Protein AF-A0A1Q7GF87-F1 (afdb_monomer_lite)

pLDDT: mean 78.44, std 18.93, range [34.72, 96.38]

Foldseek 3Di:
DDDPPPPPFQLWKFKFFQDPPPRDTDTDGTDPVSPPDDDDQDPWDWDFDPPPVGRDTDTCSVTDIDMDGPGPVVPPPDD

Radius of gyration: 15.32 Å; chains: 1; bounding box: 43×41×35 Å

Secondary structure (DSSP, 8-state):
------------EEEEEE-TTT--EEEEEEETTTT-SPPPPPS--EEE---TTT--EEE-TTS--EEEE--TTSS----

Structure (mmCIF, N/CA/C/O backbone):
data_AF-A0A1Q7GF87-F1
#
_entry.id   AF-A0A1Q7GF87-F1
#
loop_
_atom_site.group_PDB
_atom_site.id
_atom_site.type_symbol
_atom_site.label_atom_id
_atom_site.label_alt_id
_atom_site.label_comp_id
_atom_site.label_asym_id
_atom_site.label_entity_id
_atom_site.label_seq_id
_atom_site.pdbx_PDB_ins_code
_atom_site.Cartn_x
_atom_site.Cartn_y
_atom_site.Cartn_z
_atom_site.occupancy
_atom_site.B_iso_or_equiv
_atom_site.auth_seq_id
_atom_site.auth_comp_id
_atom_site.auth_asym_id
_atom_site.auth_atom_id
_atom_site.pdbx_PDB_model_num
ATOM 1 N N . MET A 1 1 ? 31.805 29.880 8.725 1.00 40.06 1 MET A N 1
ATOM 2 C CA . MET A 1 1 ? 30.786 29.601 7.689 1.00 40.06 1 MET A CA 1
ATOM 3 C C . MET A 1 1 ? 29.831 28.549 8.234 1.00 40.06 1 MET A C 1
ATOM 5 O O . MET A 1 1 ? 30.268 27.439 8.497 1.00 40.06 1 MET A O 1
ATOM 9 N N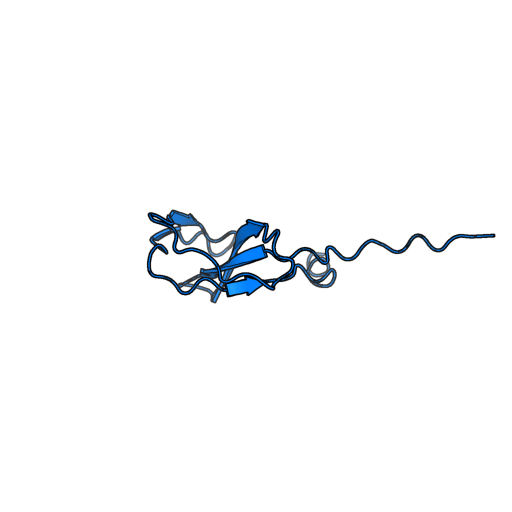 . ARG A 1 2 ? 28.570 28.909 8.511 1.00 47.53 2 ARG A N 1
ATOM 10 C CA . ARG A 1 2 ? 27.542 27.948 8.941 1.00 47.53 2 ARG A CA 1
ATOM 11 C C . ARG A 1 2 ? 26.938 27.333 7.685 1.00 47.53 2 ARG A C 1
ATOM 13 O O . ARG A 1 2 ? 26.206 28.014 6.974 1.00 47.53 2 ARG A O 1
ATOM 20 N N . ILE A 1 3 ? 27.281 26.084 7.392 1.00 50.00 3 ILE A N 1
ATOM 21 C CA . ILE A 1 3 ? 26.573 25.324 6.365 1.00 50.00 3 ILE A CA 1
ATOM 22 C C . ILE A 1 3 ? 25.211 24.999 6.970 1.00 50.00 3 ILE A C 1
ATOM 24 O O . ILE A 1 3 ? 25.121 24.319 7.990 1.00 50.00 3 ILE A O 1
ATOM 28 N N . VAL A 1 4 ? 24.168 25.583 6.391 1.00 51.91 4 VAL A N 1
ATOM 29 C CA . VAL A 1 4 ? 22.779 25.337 6.767 1.00 51.91 4 VAL A CA 1
ATOM 30 C C . VAL A 1 4 ? 22.520 23.863 6.479 1.00 51.91 4 VAL A C 1
ATOM 32 O O . VAL A 1 4 ? 22.511 23.438 5.326 1.00 51.91 4 VAL A O 1
ATOM 35 N N . GLN A 1 5 ? 22.420 23.057 7.530 1.00 53.38 5 GLN A N 1
ATOM 36 C CA . GLN A 1 5 ? 22.140 21.635 7.425 1.00 53.38 5 GLN A CA 1
ATOM 37 C C . GLN A 1 5 ? 20.695 21.496 6.939 1.00 53.38 5 GLN A C 1
ATOM 39 O O . GLN A 1 5 ? 19.761 21.532 7.737 1.00 53.38 5 GLN A O 1
ATOM 44 N N . TRP A 1 6 ? 20.494 21.424 5.620 1.00 45.78 6 TRP A N 1
ATOM 45 C CA . TRP A 1 6 ? 19.185 21.116 5.060 1.00 45.78 6 TRP A CA 1
ATOM 46 C C . TRP A 1 6 ? 18.767 19.743 5.575 1.00 45.78 6 TRP A C 1
ATOM 48 O O . TRP A 1 6 ? 19.381 18.720 5.262 1.00 45.78 6 TRP A O 1
ATOM 58 N N . SER A 1 7 ? 17.725 19.739 6.401 1.00 51.50 7 SER A N 1
ATOM 59 C CA . SER A 1 7 ? 16.944 18.567 6.753 1.00 51.50 7 SER A CA 1
ATOM 60 C C . SER A 1 7 ? 16.485 17.943 5.444 1.00 51.50 7 SER A C 1
ATOM 62 O O . SER A 1 7 ? 15.593 18.460 4.776 1.00 51.50 7 SER A O 1
ATOM 64 N N . LYS A 1 8 ? 17.185 16.880 5.038 1.00 51.34 8 LYS A N 1
ATOM 65 C CA . LYS A 1 8 ? 16.913 16.086 3.841 1.00 51.34 8 LYS A CA 1
ATOM 66 C C . LYS A 1 8 ? 15.433 15.710 3.893 1.00 51.34 8 LYS A C 1
ATOM 68 O O . LYS A 1 8 ? 15.054 14.806 4.634 1.00 51.34 8 LYS A O 1
ATOM 73 N N . VAL A 1 9 ? 14.592 16.454 3.173 1.00 57.50 9 VAL A N 1
ATOM 74 C CA . VAL A 1 9 ? 13.216 16.048 2.889 1.00 57.50 9 VAL A CA 1
ATOM 75 C C . VAL A 1 9 ? 13.340 14.623 2.372 1.00 57.50 9 VAL A C 1
ATOM 77 O O . VAL A 1 9 ? 14.174 14.379 1.495 1.00 57.50 9 VAL A O 1
ATOM 80 N N . ASP A 1 10 ? 12.614 13.673 2.962 1.00 62.06 10 ASP A N 1
ATOM 81 C CA . ASP A 1 10 ? 12.628 12.292 2.484 1.00 62.06 10 ASP A CA 1
ATOM 82 C C . ASP A 1 10 ? 11.939 12.270 1.113 1.00 62.06 10 ASP A C 1
ATOM 84 O O . ASP A 1 10 ? 10.761 11.960 0.986 1.00 62.06 10 ASP A O 1
ATOM 88 N N . ALA A 1 11 ? 12.677 12.667 0.074 1.00 71.94 11 ALA A N 1
ATOM 89 C CA . ALA A 1 11 ? 12.217 12.769 -1.308 1.00 71.94 11 ALA A CA 1
ATOM 90 C C . ALA A 1 11 ? 11.987 11.388 -1.941 1.00 71.94 11 ALA A C 1
ATOM 92 O O . ALA A 1 11 ? 11.687 11.285 -3.129 1.00 71.94 11 ALA A O 1
ATOM 93 N N . ARG A 1 12 ? 12.137 10.321 -1.147 1.00 82.94 12 ARG A N 1
ATOM 94 C CA . ARG A 1 12 ? 11.916 8.952 -1.571 1.00 82.94 12 ARG A CA 1
ATOM 95 C C . ARG A 1 12 ? 10.460 8.744 -1.958 1.00 82.94 12 ARG A C 1
ATOM 97 O O . ARG A 1 12 ? 9.531 9.112 -1.234 1.00 82.94 12 ARG A O 1
ATOM 104 N N . TRP A 1 13 ? 10.292 8.080 -3.089 1.00 86.69 13 TRP A N 1
ATOM 105 C CA . TRP A 1 13 ? 9.013 7.564 -3.531 1.00 86.69 13 TRP A CA 1
ATOM 106 C C . TRP A 1 13 ? 8.729 6.227 -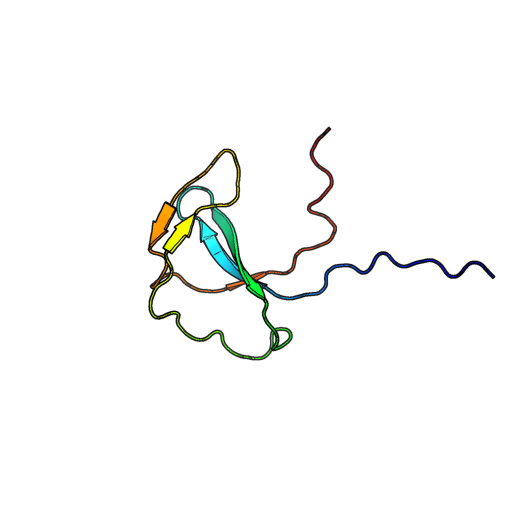2.857 1.00 86.69 13 TRP A C 1
ATOM 108 O O . TRP A 1 13 ? 9.618 5.400 -2.656 1.00 86.69 13 TRP A O 1
ATOM 118 N N . TYR A 1 14 ? 7.469 6.015 -2.510 1.00 89.56 14 TYR A N 1
ATOM 119 C CA . TYR A 1 14 ? 6.968 4.779 -1.933 1.00 89.56 14 TYR A CA 1
ATOM 120 C C . TYR A 1 14 ? 5.801 4.269 -2.769 1.00 89.56 14 TYR A C 1
ATOM 122 O O . TYR A 1 14 ? 4.966 5.049 -3.231 1.00 89.56 14 TYR A O 1
ATOM 130 N N . LEU A 1 15 ? 5.712 2.952 -2.913 1.00 90.88 15 LEU A N 1
ATOM 131 C CA . LEU A 1 15 ? 4.528 2.279 -3.422 1.00 90.88 15 LEU A CA 1
ATOM 132 C C . LEU A 1 15 ? 3.552 2.042 -2.271 1.00 90.88 15 LEU A C 1
ATOM 134 O O . LEU A 1 15 ? 3.933 1.623 -1.171 1.00 90.88 15 LEU A O 1
ATOM 138 N N . GLY A 1 16 ? 2.279 2.303 -2.536 1.00 93.00 16 GLY A N 1
ATOM 139 C CA . GLY A 1 16 ? 1.219 2.111 -1.564 1.00 93.00 16 GLY A CA 1
ATOM 140 C C . GLY A 1 16 ? -0.145 1.910 -2.203 1.00 93.00 16 GLY A C 1
ATOM 141 O O . GLY A 1 16 ? -0.321 2.019 -3.417 1.00 93.00 16 GLY A O 1
ATOM 142 N N . VAL A 1 17 ? -1.129 1.656 -1.352 1.00 94.56 17 VAL A N 1
ATOM 143 C CA . VAL A 1 17 ? -2.558 1.630 -1.693 1.00 94.56 17 VAL A CA 1
ATOM 144 C C . VA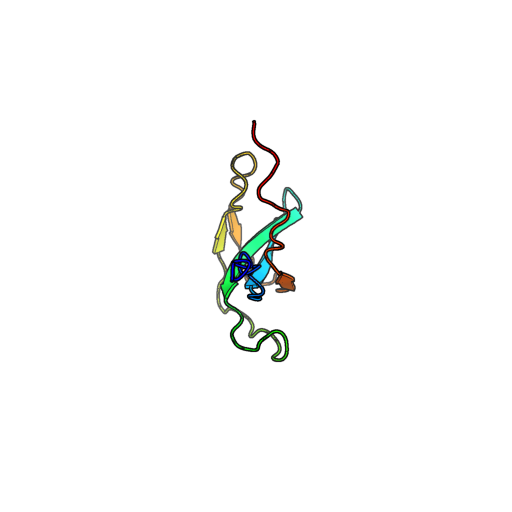L A 1 17 ? -3.315 2.559 -0.749 1.00 94.56 17 VAL A C 1
ATOM 146 O O . VAL A 1 17 ? -2.798 2.922 0.306 1.00 94.56 17 VAL A O 1
ATOM 149 N N . LEU A 1 18 ? -4.544 2.937 -1.094 1.00 95.31 18 LEU A N 1
ATOM 150 C CA . LEU A 1 18 ? -5.426 3.635 -0.157 1.00 95.31 18 LEU A CA 1
ATOM 151 C C . LEU A 1 18 ? -6.198 2.614 0.678 1.00 95.31 18 LEU A C 1
ATOM 153 O O . LEU A 1 18 ? -6.728 1.635 0.146 1.00 95.31 18 LEU A O 1
ATOM 157 N N . CYS A 1 19 ? -6.263 2.843 1.988 1.00 95.31 19 CYS A N 1
ATOM 158 C CA . CYS A 1 19 ? -7.071 2.035 2.889 1.00 95.31 19 CYS A CA 1
ATOM 159 C C . CYS A 1 19 ? -8.543 2.076 2.458 1.00 95.31 19 CYS A C 1
ATOM 161 O O . CYS A 1 19 ? -9.115 3.154 2.329 1.00 95.31 19 CYS A O 1
ATOM 163 N N . ARG A 1 20 ? -9.196 0.916 2.320 1.00 94.75 20 ARG A N 1
ATOM 164 C CA . ARG A 1 20 ? -10.620 0.853 1.927 1.00 94.75 20 ARG A CA 1
ATOM 165 C C . ARG A 1 20 ? -11.589 1.402 2.983 1.00 94.75 20 ARG A C 1
ATOM 167 O O . ARG A 1 20 ? -12.760 1.581 2.680 1.00 94.75 20 ARG A O 1
ATOM 174 N N . LYS A 1 21 ? -11.119 1.627 4.217 1.00 95.69 21 LYS A N 1
ATOM 175 C CA . LYS A 1 21 ? -11.939 2.112 5.339 1.00 95.69 21 LYS A CA 1
ATOM 176 C C . LYS A 1 21 ? -11.799 3.615 5.582 1.00 95.69 21 LYS A C 1
ATOM 178 O O . LYS A 1 21 ? -12.797 4.274 5.827 1.00 95.69 21 LYS A O 1
ATOM 183 N N . CYS A 1 22 ? -10.573 4.138 5.589 1.00 95.31 22 CYS A N 1
ATOM 184 C CA . CYS A 1 22 ? -10.296 5.535 5.956 1.00 95.31 22 CYS A CA 1
ATOM 185 C C . CYS A 1 22 ? -9.523 6.312 4.888 1.00 95.31 22 CYS A C 1
ATOM 187 O O . CYS A 1 22 ? -9.071 7.418 5.161 1.00 95.31 22 CYS A O 1
ATOM 189 N N . GLU A 1 23 ? -9.287 5.701 3.723 1.00 94.56 23 GLU A N 1
ATOM 190 C CA . GLU A 1 23 ? -8.593 6.294 2.570 1.00 94.56 23 GLU A CA 1
ATOM 191 C C . GLU A 1 23 ? -7.146 6.737 2.833 1.00 94.56 23 GLU A C 1
ATOM 193 O O . GLU A 1 23 ? -6.465 7.230 1.940 1.00 94.56 23 GLU A O 1
ATOM 198 N N . ALA A 1 24 ? -6.619 6.486 4.032 1.00 93.88 24 ALA A N 1
ATOM 199 C CA . ALA A 1 24 ? -5.236 6.776 4.360 1.00 93.88 24 ALA A CA 1
ATOM 200 C C . ALA A 1 24 ? -4.267 5.931 3.508 1.00 93.88 24 ALA A C 1
ATOM 202 O O . ALA A 1 24 ? -4.530 4.739 3.293 1.00 93.88 24 ALA A O 1
ATOM 203 N N . PRO A 1 25 ? -3.124 6.494 3.076 1.00 93.75 25 PRO A N 1
ATOM 204 C CA . PRO A 1 25 ? -2.092 5.735 2.381 1.00 93.75 25 PRO A CA 1
ATOM 205 C C . PRO A 1 25 ? -1.510 4.619 3.256 1.00 93.75 25 PRO A C 1
ATOM 207 O O . PRO A 1 25 ? -1.053 4.864 4.373 1.00 93.75 25 PRO A O 1
ATOM 210 N N . ILE A 1 26 ? -1.473 3.401 2.721 1.00 94.38 26 ILE A N 1
ATOM 211 C CA . ILE A 1 26 ? -0.754 2.260 3.286 1.00 94.38 26 ILE A CA 1
ATOM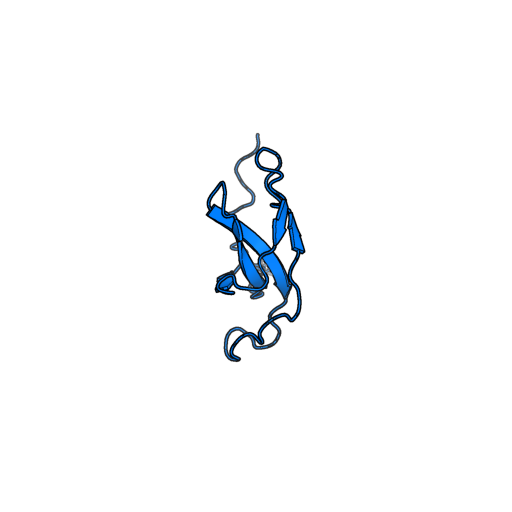 212 C C . ILE A 1 26 ? 0.474 2.019 2.409 1.00 94.38 26 ILE A C 1
ATOM 214 O O . ILE A 1 26 ? 0.369 1.465 1.313 1.00 94.38 26 ILE A O 1
ATOM 218 N N . LEU A 1 27 ? 1.631 2.483 2.877 1.00 92.69 27 LEU A N 1
ATOM 219 C CA . LEU A 1 27 ? 2.910 2.335 2.181 1.00 92.69 27 LEU A CA 1
ATOM 220 C C . LEU A 1 27 ? 3.487 0.949 2.474 1.00 92.69 27 LEU A C 1
ATOM 222 O O . LEU A 1 27 ? 3.578 0.573 3.642 1.00 92.69 27 LEU A O 1
ATOM 226 N N . PHE A 1 28 ? 3.889 0.205 1.443 1.00 89.88 28 PHE A N 1
ATOM 227 C CA . PHE A 1 28 ? 4.389 -1.168 1.613 1.00 89.88 28 PHE A CA 1
ATOM 228 C C . PHE A 1 28 ? 5.746 -1.437 0.953 1.00 89.88 28 PHE A C 1
ATOM 230 O O . PHE A 1 28 ? 6.394 -2.417 1.308 1.00 89.88 28 PHE A O 1
ATOM 237 N N . ALA A 1 29 ? 6.203 -0.592 0.024 1.00 88.81 29 ALA A N 1
ATOM 238 C CA . ALA A 1 29 ? 7.524 -0.730 -0.590 1.00 88.81 29 ALA A CA 1
ATOM 239 C C . ALA A 1 29 ? 8.139 0.631 -0.930 1.00 88.81 29 ALA A C 1
ATOM 241 O O . ALA A 1 29 ? 7.428 1.615 -1.135 1.00 88.81 29 ALA A O 1
ATOM 242 N N . LEU A 1 30 ? 9.469 0.678 -0.996 1.00 88.56 30 LEU A N 1
ATOM 243 C CA . LEU A 1 30 ? 10.206 1.815 -1.540 1.00 88.56 30 LEU A CA 1
ATOM 244 C C . LEU A 1 30 ? 10.226 1.716 -3.071 1.00 88.56 30 LEU A C 1
ATOM 246 O O . LEU A 1 30 ? 10.434 0.631 -3.612 1.00 88.56 30 LEU A O 1
ATOM 250 N N . ASP A 1 31 ? 10.024 2.831 -3.765 1.00 85.75 31 ASP A N 1
ATOM 251 C CA . ASP A 1 31 ? 10.167 2.897 -5.217 1.00 85.75 31 ASP A CA 1
ATOM 252 C C . ASP A 1 31 ? 11.584 3.369 -5.581 1.00 85.75 31 ASP A C 1
ATOM 254 O O . ASP A 1 31 ? 11.938 4.535 -5.406 1.00 85.75 31 ASP A O 1
ATOM 258 N N . HIS A 1 32 ? 12.397 2.440 -6.087 1.00 83.06 32 HIS A N 1
ATOM 259 C CA . HIS A 1 32 ? 13.767 2.697 -6.544 1.00 83.06 32 HIS A CA 1
ATOM 260 C C . HIS A 1 32 ? 13.841 3.244 -7.972 1.00 83.06 32 HIS A C 1
ATOM 262 O O . HIS A 1 32 ? 14.923 3.590 -8.430 1.00 83.06 32 HIS A O 1
ATOM 268 N N . SER A 1 33 ? 12.711 3.325 -8.677 1.00 81.19 33 SER A N 1
ATOM 269 C CA . SER A 1 33 ? 12.657 3.891 -10.026 1.00 81.19 33 SER A CA 1
ATOM 270 C C . SER A 1 33 ? 12.563 5.413 -10.042 1.00 81.19 33 SER A C 1
ATOM 272 O O . SER A 1 33 ? 12.338 5.991 -11.097 1.00 81.19 33 SER A O 1
ATOM 274 N N . GLU A 1 34 ? 12.648 6.055 -8.873 1.00 74.69 34 GLU A N 1
ATOM 275 C CA . GLU A 1 34 ? 12.476 7.503 -8.706 1.00 74.69 34 GLU A CA 1
ATOM 276 C C . GLU A 1 34 ? 11.140 8.039 -9.260 1.00 74.69 34 GLU A C 1
ATOM 278 O O . GLU A 1 34 ? 10.984 9.234 -9.482 1.00 74.69 34 GLU A O 1
ATOM 283 N N . GLY A 1 35 ? 10.139 7.162 -9.415 1.00 74.00 35 GLY A N 1
ATOM 284 C CA . GLY A 1 35 ? 8.824 7.491 -9.964 1.00 74.00 35 GLY A CA 1
ATOM 285 C C . GLY A 1 35 ? 8.640 7.135 -11.444 1.00 74.00 35 GLY A C 1
ATOM 286 O O . GLY A 1 35 ? 7.513 7.194 -11.943 1.00 74.00 35 GLY A O 1
ATOM 287 N N . GLU A 1 36 ? 9.691 6.687 -12.128 1.00 76.69 36 GLU A N 1
ATOM 288 C CA . GLU A 1 36 ? 9.699 6.500 -13.582 1.00 76.69 36 GLU A CA 1
ATOM 289 C C . GLU A 1 36 ? 9.120 5.142 -14.027 1.00 76.69 36 GLU A C 1
ATOM 291 O O . GLU A 1 36 ? 8.452 5.048 -15.059 1.00 76.69 36 GLU A O 1
ATOM 296 N N . ALA A 1 37 ? 9.282 4.065 -13.245 1.00 75.75 37 ALA A N 1
ATOM 297 C CA . ALA A 1 37 ? 8.931 2.710 -13.694 1.00 75.75 37 ALA A CA 1
ATOM 298 C C . ALA A 1 37 ? 7.573 2.232 -13.176 1.00 75.75 37 ALA A C 1
ATOM 300 O O . ALA A 1 37 ? 7.331 2.223 -11.969 1.00 75.75 37 ALA A O 1
ATOM 301 N N . LYS A 1 38 ? 6.688 1.775 -14.073 1.00 75.94 38 LYS A N 1
ATOM 302 C CA . LYS A 1 38 ? 5.352 1.274 -13.701 1.00 75.94 38 LYS A CA 1
ATOM 303 C C . LYS A 1 38 ? 5.448 0.202 -12.598 1.00 75.94 38 LYS A C 1
ATOM 305 O O . LYS A 1 38 ? 6.182 -0.768 -12.783 1.00 75.94 38 LYS A O 1
ATOM 310 N N . PRO A 1 39 ? 4.679 0.327 -11.499 1.00 71.94 39 PRO A N 1
ATOM 311 C CA . PRO A 1 39 ? 4.676 -0.679 -10.446 1.00 71.94 39 PRO A CA 1
ATOM 312 C C . PRO A 1 39 ? 4.232 -2.039 -10.989 1.00 71.94 39 PRO A C 1
ATOM 314 O O . PRO A 1 39 ? 3.203 -2.138 -11.665 1.00 71.94 39 PRO A O 1
ATOM 317 N N . ALA A 1 40 ? 4.992 -3.088 -10.676 1.00 71.00 40 ALA A N 1
ATOM 318 C CA . ALA A 1 40 ? 4.574 -4.456 -10.948 1.00 71.00 40 ALA A CA 1
ATOM 319 C C . ALA A 1 40 ? 3.336 -4.812 -10.110 1.00 71.00 40 ALA A C 1
ATOM 321 O O . ALA A 1 40 ? 3.137 -4.290 -9.007 1.00 71.00 40 ALA A O 1
ATOM 322 N N . ARG A 1 41 ? 2.495 -5.716 -10.624 1.00 70.06 41 ARG A N 1
ATOM 323 C CA . ARG A 1 41 ? 1.402 -6.279 -9.824 1.00 70.06 41 ARG A CA 1
ATOM 324 C C . ARG A 1 41 ? 1.991 -7.217 -8.776 1.00 70.06 41 ARG A C 1
ATOM 326 O O . ARG A 1 41 ? 2.796 -8.079 -9.113 1.00 70.06 41 ARG A O 1
ATOM 333 N N . ALA A 1 42 ? 1.568 -7.058 -7.528 1.00 70.06 42 ALA A N 1
ATOM 334 C CA . ALA A 1 42 ? 1.861 -8.030 -6.486 1.00 70.06 42 ALA A CA 1
ATOM 335 C C . ALA A 1 42 ? 0.982 -9.273 -6.687 1.00 70.06 42 ALA A C 1
ATOM 337 O O . ALA A 1 42 ? -0.215 -9.138 -6.936 1.00 70.06 42 ALA A O 1
ATOM 338 N N . GLU A 1 43 ? 1.555 -10.469 -6.548 1.00 78.56 43 GLU A N 1
ATOM 339 C CA . GLU A 1 43 ? 0.796 -11.730 -6.606 1.00 78.56 43 GLU A CA 1
ATOM 340 C C . GLU A 1 43 ? -0.131 -11.900 -5.394 1.00 78.56 43 GLU A C 1
ATOM 342 O O . GLU A 1 43 ? -1.191 -12.515 -5.497 1.00 78.56 43 GLU A O 1
ATOM 347 N N . LYS A 1 44 ? 0.249 -11.320 -4.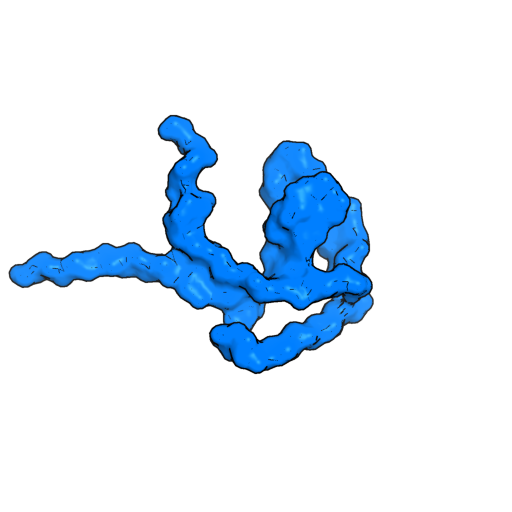246 1.00 88.31 44 LYS A N 1
ATOM 348 C CA . LYS A 1 44 ? -0.570 -11.248 -3.035 1.00 88.31 44 LYS A CA 1
ATOM 349 C C . LYS A 1 44 ? -0.182 -10.037 -2.192 1.00 88.31 44 LYS A C 1
ATOM 351 O O . LYS A 1 44 ? 0.998 -9.834 -1.916 1.00 88.31 44 LYS A O 1
ATOM 356 N N . LEU A 1 45 ? -1.163 -9.255 -1.745 1.00 90.88 45 LEU A N 1
ATOM 357 C CA . LEU A 1 45 ? -0.929 -8.033 -0.971 1.00 90.88 45 LEU A CA 1
ATOM 358 C C . LEU A 1 45 ? -1.901 -7.926 0.213 1.00 90.88 45 LEU A C 1
ATOM 360 O O . LEU A 1 45 ? -2.903 -7.220 0.160 1.00 90.88 45 LEU A O 1
ATOM 364 N N . LEU A 1 46 ? -1.602 -8.634 1.304 1.00 94.94 46 LEU A N 1
ATOM 365 C CA . LEU A 1 46 ? -2.328 -8.508 2.572 1.00 94.94 46 LEU A CA 1
ATOM 366 C C . LEU A 1 46 ? -1.719 -7.379 3.401 1.00 94.94 46 LEU A C 1
ATOM 368 O O . LEU A 1 46 ? -0.576 -7.489 3.838 1.00 94.94 46 LEU A O 1
ATOM 372 N N . LEU A 1 47 ? -2.485 -6.317 3.642 1.00 94.94 47 LEU A N 1
ATOM 373 C CA . LEU A 1 47 ? -2.000 -5.131 4.346 1.00 94.94 47 LEU A CA 1
ATOM 374 C C . LEU A 1 47 ? -2.919 -4.747 5.500 1.00 94.94 47 LEU A C 1
ATOM 376 O O . LEU A 1 47 ? -4.133 -4.954 5.448 1.00 94.94 47 LEU A O 1
ATOM 380 N N . THR A 1 48 ? -2.316 -4.129 6.511 1.00 96.38 48 THR A N 1
ATOM 381 C CA . THR A 1 48 ? -2.999 -3.497 7.639 1.00 96.38 48 THR A CA 1
ATOM 382 C C . THR A 1 48 ? -2.777 -1.991 7.561 1.00 96.38 48 THR A C 1
ATOM 384 O O . THR A 1 48 ? -1.654 -1.541 7.336 1.00 96.38 48 THR A O 1
ATOM 387 N N . CYS A 1 49 ? -3.835 -1.203 7.740 1.00 95.19 49 CYS A N 1
ATOM 388 C CA . CYS A 1 49 ? -3.725 0.249 7.796 1.00 95.19 49 CYS A CA 1
ATOM 389 C C . CYS A 1 49 ? -2.877 0.680 9.000 1.00 95.19 49 CYS A C 1
ATOM 391 O O . CYS A 1 49 ? -3.147 0.265 10.124 1.00 95.19 49 CYS A O 1
ATOM 393 N N . SER A 1 50 ? -1.876 1.527 8.758 1.00 89.62 50 SER A N 1
ATOM 394 C CA . SER A 1 50 ? -0.930 2.011 9.771 1.00 89.62 50 SER A CA 1
ATOM 395 C C . SER A 1 50 ? -1.489 3.111 10.676 1.00 89.62 50 SER A C 1
ATOM 397 O O . SER A 1 50 ? -0.855 3.449 11.673 1.00 89.62 50 SER A O 1
ATOM 399 N N . ARG A 1 51 ? -2.663 3.674 10.356 1.00 92.50 51 ARG A N 1
ATOM 400 C CA . ARG A 1 51 ? -3.347 4.613 11.251 1.00 92.50 51 ARG A CA 1
ATOM 401 C C . ARG A 1 51 ? -3.856 3.875 12.485 1.00 92.50 51 ARG A C 1
ATOM 403 O O . ARG A 1 51 ? -4.619 2.913 12.347 1.00 92.50 51 ARG A O 1
ATOM 410 N N . ALA A 1 52 ? -3.444 4.348 13.660 1.00 89.19 52 ALA A N 1
ATOM 411 C CA . ALA A 1 52 ? -3.706 3.712 14.949 1.00 89.19 52 ALA A CA 1
ATOM 412 C C . ALA A 1 52 ? -5.209 3.526 15.213 1.00 89.19 52 ALA A C 1
ATOM 414 O O . ALA A 1 52 ? -5.634 2.473 15.675 1.00 89.19 52 ALA A O 1
ATOM 415 N N . GLU A 1 53 ? -6.022 4.509 14.833 1.00 93.06 53 GLU A N 1
ATOM 416 C CA . GLU A 1 53 ? -7.477 4.496 14.972 1.00 93.06 53 GLU A CA 1
ATOM 417 C C . GLU A 1 53 ? -8.193 3.619 13.929 1.00 93.06 53 GLU A C 1
ATOM 419 O O . GLU A 1 53 ? -9.369 3.284 14.084 1.00 93.06 53 GLU A O 1
ATOM 424 N N . CYS A 1 54 ? -7.512 3.237 12.842 1.00 95.06 54 CYS A N 1
ATOM 425 C CA . CYS A 1 54 ? -8.125 2.470 11.762 1.00 95.06 54 CYS A CA 1
ATOM 426 C C . CYS A 1 54 ? -7.905 0.964 11.917 1.00 95.06 54 CYS A C 1
ATOM 428 O O . CYS A 1 54 ? -8.883 0.210 11.908 1.00 95.06 54 CYS A O 1
ATOM 430 N N . GLY A 1 55 ? -6.638 0.531 11.961 1.00 92.69 55 GLY A N 1
ATOM 431 C CA . GLY A 1 55 ? -6.227 -0.875 12.078 1.00 92.69 55 GLY A CA 1
ATOM 432 C C . GLY A 1 55 ? -6.791 -1.840 11.020 1.00 92.69 55 GLY A C 1
ATOM 433 O O . GLY A 1 55 ? -6.686 -3.054 11.177 1.00 92.69 55 GLY A O 1
ATOM 434 N N . HIS A 1 56 ? -7.427 -1.343 9.952 1.00 95.75 56 HIS A N 1
ATOM 435 C CA . HIS A 1 56 ? -8.147 -2.187 9.001 1.00 95.75 56 HIS A CA 1
ATOM 436 C C . HIS A 1 56 ? -7.190 -3.085 8.212 1.00 95.75 56 HIS A C 1
ATOM 438 O O . HIS A 1 56 ? -6.299 -2.588 7.520 1.00 95.75 56 HIS A O 1
ATOM 444 N N . LYS A 1 57 ? -7.409 -4.400 8.291 1.00 96.38 57 LYS A N 1
ATOM 445 C CA . LYS A 1 57 ? -6.658 -5.424 7.563 1.00 96.38 57 LYS A CA 1
ATO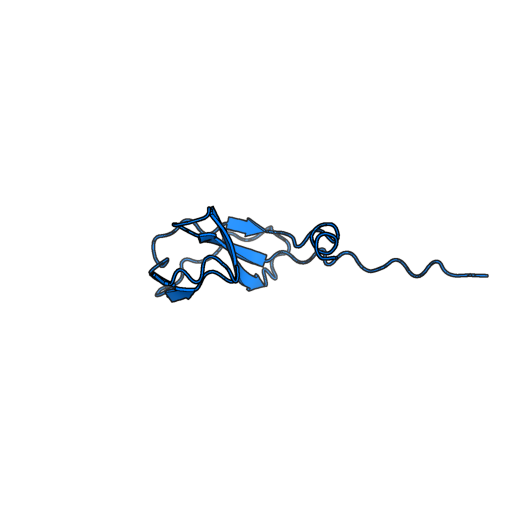M 446 C C . LYS A 1 57 ? -7.507 -6.007 6.440 1.00 96.38 57 LYS A C 1
ATOM 448 O O . LYS A 1 57 ? -8.630 -6.440 6.687 1.00 96.38 57 LYS A O 1
ATOM 453 N N . ALA A 1 58 ? -6.968 -6.043 5.226 1.00 95.88 58 ALA A N 1
ATOM 454 C CA . ALA A 1 58 ? -7.659 -6.595 4.065 1.00 95.88 58 ALA A CA 1
ATOM 455 C C . ALA A 1 58 ? -6.680 -7.096 2.995 1.00 95.88 58 ALA A C 1
ATOM 457 O O . ALA A 1 58 ? -5.474 -6.847 3.058 1.00 95.88 58 ALA A O 1
ATOM 458 N N . ASP A 1 59 ? -7.226 -7.804 2.008 1.00 95.62 59 ASP A N 1
ATOM 459 C CA . ASP A 1 59 ? -6.526 -8.169 0.780 1.00 95.62 59 ASP A CA 1
ATOM 460 C C . ASP A 1 59 ? -6.628 -7.039 -0.260 1.00 95.62 59 ASP A C 1
ATOM 462 O O . ASP A 1 59 ? -7.718 -6.655 -0.703 1.00 95.62 59 ASP A O 1
ATOM 466 N N . TYR A 1 60 ? -5.466 -6.514 -0.640 1.00 94.06 60 TYR A N 1
ATOM 467 C CA . TYR A 1 60 ? -5.251 -5.432 -1.596 1.00 94.06 60 TYR A CA 1
ATOM 468 C C . TYR A 1 60 ? -4.586 -5.904 -2.895 1.00 94.06 60 TYR A C 1
ATOM 470 O O . TYR A 1 60 ? -4.151 -5.071 -3.682 1.00 94.06 60 TYR A O 1
ATOM 478 N N . THR A 1 61 ? -4.527 -7.208 -3.168 1.00 91.75 61 THR A N 1
ATOM 479 C CA . THR A 1 61 ? -3.871 -7.771 -4.368 1.00 91.75 61 THR A CA 1
ATOM 480 C C . THR A 1 61 ? -4.403 -7.160 -5.669 1.00 91.75 61 THR A C 1
ATOM 482 O O . THR A 1 61 ? -3.652 -6.899 -6.604 1.00 91.75 61 THR A O 1
ATOM 485 N N . THR A 1 62 ? -5.704 -6.862 -5.719 1.00 90.44 62 THR A N 1
ATOM 486 C CA . THR A 1 62 ? -6.368 -6.231 -6.872 1.00 90.44 62 THR A CA 1
ATOM 487 C C . THR A 1 62 ? -6.515 -4.713 -6.746 1.00 90.44 62 THR A C 1
ATOM 489 O O . THR A 1 62 ? -7.101 -4.074 -7.620 1.00 90.44 62 THR A O 1
ATOM 492 N N . ALA A 1 63 ? -6.014 -4.116 -5.662 1.00 91.06 63 ALA A N 1
ATOM 493 C CA . ALA A 1 63 ? -6.099 -2.680 -5.457 1.00 91.06 63 ALA A CA 1
ATOM 494 C C . ALA A 1 63 ? -5.155 -1.935 -6.409 1.00 91.06 63 ALA A C 1
ATOM 496 O O . ALA A 1 63 ? -4.085 -2.418 -6.781 1.00 91.06 63 ALA A O 1
ATOM 497 N N . LYS A 1 64 ? -5.543 -0.714 -6.779 1.00 90.62 64 LYS A N 1
ATOM 498 C CA . LYS A 1 64 ? -4.679 0.176 -7.551 1.00 90.62 64 LYS A CA 1
ATOM 499 C C . LYS A 1 64 ? -3.477 0.581 -6.694 1.00 90.62 64 LYS A C 1
ATOM 501 O O . LYS A 1 64 ? -3.640 1.279 -5.694 1.00 90.62 64 LYS A O 1
ATOM 506 N N . VAL A 1 65 ? -2.285 0.166 -7.117 1.00 90.62 65 VAL A N 1
ATOM 507 C CA . VAL A 1 65 ? -1.021 0.638 -6.544 1.00 90.62 65 VAL A CA 1
ATOM 508 C C . VAL A 1 65 ? -0.742 2.049 -7.060 1.00 90.62 65 VAL A C 1
ATOM 510 O O . VAL A 1 65 ? -0.801 2.305 -8.264 1.00 90.62 65 VAL A O 1
ATOM 513 N N . SER A 1 66 ? -0.438 2.952 -6.136 1.00 90.19 66 SER A N 1
ATOM 514 C CA . SER A 1 66 ? -0.108 4.354 -6.387 1.00 90.19 66 SER A CA 1
ATOM 515 C C . SER A 1 66 ? 1.245 4.694 -5.770 1.00 90.19 66 SER A C 1
ATOM 517 O O . SER A 1 66 ? 1.754 3.969 -4.910 1.00 90.19 66 SER A O 1
ATOM 519 N N . ARG A 1 67 ? 1.820 5.817 -6.203 1.00 89.62 67 ARG A N 1
ATOM 520 C CA . ARG A 1 67 ? 3.053 6.354 -5.633 1.00 89.62 67 ARG A CA 1
ATOM 521 C C . ARG A 1 67 ? 2.758 7.467 -4.648 1.00 89.62 67 ARG A C 1
ATOM 523 O O . ARG A 1 67 ? 1.882 8.294 -4.888 1.00 89.62 67 ARG A O 1
ATOM 530 N N . PHE A 1 68 ? 3.525 7.492 -3.571 1.00 88.81 68 PHE A N 1
ATOM 531 C CA . PHE A 1 68 ? 3.422 8.475 -2.505 1.00 88.81 68 PHE A CA 1
ATOM 532 C C . PHE A 1 68 ? 4.814 9.002 -2.169 1.00 88.81 68 PHE A C 1
ATOM 534 O O . PHE A 1 68 ? 5.773 8.233 -2.130 1.00 88.81 68 PHE A O 1
ATOM 541 N N . GLN A 1 69 ? 4.921 10.294 -1.875 1.00 87.12 69 GLN A N 1
ATOM 542 C CA . GLN A 1 69 ? 6.092 10.859 -1.207 1.00 87.12 69 GLN A CA 1
ATOM 543 C C . GLN A 1 69 ? 5.738 11.147 0.241 1.00 87.12 69 GLN A C 1
ATOM 545 O O . GLN A 1 69 ? 4.667 11.685 0.535 1.00 87.12 69 GLN A O 1
ATOM 550 N N . LYS A 1 70 ? 6.655 10.823 1.152 1.00 74.06 70 LYS A N 1
ATOM 551 C CA . LYS A 1 70 ? 6.570 11.320 2.522 1.00 74.06 70 LYS A CA 1
ATOM 552 C C . LYS A 1 70 ? 7.017 12.775 2.497 1.00 74.06 70 LYS A C 1
ATOM 554 O O . LYS A 1 70 ? 8.200 13.072 2.624 1.00 74.06 70 LYS A O 1
ATOM 559 N N . SER A 1 71 ? 6.084 13.699 2.293 1.00 64.50 71 SER A N 1
ATOM 560 C CA . SER A 1 71 ? 6.407 15.105 2.503 1.00 64.50 71 SER A CA 1
ATOM 561 C C . SER A 1 71 ? 6.799 15.290 3.972 1.00 64.50 71 SER A C 1
ATOM 563 O O . SER A 1 71 ? 6.144 14.776 4.882 1.00 64.50 71 SER A O 1
ATOM 565 N N . SER A 1 72 ? 7.863 16.052 4.225 1.00 50.38 72 SER A N 1
ATOM 566 C CA . SER A 1 72 ? 8.328 16.406 5.578 1.00 50.38 72 SER A CA 1
ATOM 567 C C . SER A 1 72 ? 7.303 17.215 6.389 1.00 50.38 72 SER A C 1
ATOM 569 O O . SER A 1 72 ? 7.577 17.616 7.514 1.00 50.38 72 SER A O 1
ATOM 571 N N . ARG A 1 73 ? 6.111 17.457 5.833 1.00 43.03 73 ARG A N 1
ATOM 572 C CA . ARG A 1 73 ? 5.020 18.206 6.452 1.00 43.03 73 ARG A CA 1
ATOM 573 C C . ARG A 1 73 ? 4.044 17.326 7.243 1.00 43.03 73 ARG A C 1
ATOM 575 O O . ARG A 1 73 ? 3.186 17.869 7.922 1.00 43.03 73 ARG A O 1
ATOM 582 N N . ALA A 1 74 ? 4.178 15.997 7.191 1.00 46.47 74 ALA A N 1
ATOM 583 C CA . ALA A 1 74 ? 3.305 15.054 7.906 1.00 46.47 74 ALA A CA 1
ATOM 584 C C . ALA A 1 74 ? 3.871 14.570 9.260 1.00 46.47 74 ALA A C 1
ATOM 586 O O . ALA A 1 74 ? 3.486 13.516 9.760 1.00 46.47 74 ALA A O 1
ATOM 587 N N . GLN A 1 75 ? 4.792 15.330 9.854 1.00 42.84 75 GLN A N 1
ATOM 588 C CA . GLN A 1 75 ? 5.194 15.201 11.255 1.00 42.84 75 GLN A CA 1
ATOM 589 C C . GLN A 1 75 ? 5.127 16.586 11.894 1.00 42.84 75 GLN A C 1
ATOM 591 O O . GLN A 1 75 ? 6.161 17.193 12.104 1.00 42.84 75 GLN A O 1
ATOM 596 N N . ASN A 1 76 ? 3.924 17.128 12.079 1.00 38.12 76 ASN A N 1
ATOM 597 C CA . ASN A 1 76 ? 3.627 18.225 13.009 1.00 38.12 76 ASN A CA 1
ATOM 598 C C . ASN A 1 76 ? 2.103 18.307 13.174 1.00 38.12 76 ASN A C 1
ATOM 600 O O . ASN A 1 76 ? 1.470 19.265 12.752 1.00 38.12 76 ASN A O 1
ATOM 604 N N . GLU A 1 77 ? 1.516 17.257 13.740 1.00 44.25 77 GLU A N 1
ATOM 605 C CA . GLU A 1 77 ? 0.237 17.330 14.453 1.00 44.25 77 GLU A CA 1
ATOM 606 C C . GLU A 1 77 ? 0.209 16.160 15.440 1.00 44.25 77 GLU A C 1
ATOM 608 O O . GLU A 1 77 ? -0.318 15.086 15.168 1.00 44.25 77 GLU A O 1
ATOM 613 N N . ALA A 1 78 ? 0.924 16.352 16.548 1.00 35.69 78 ALA A N 1
ATOM 614 C CA . ALA A 1 78 ? 0.681 15.704 17.831 1.00 35.69 78 ALA A CA 1
ATOM 615 C C . ALA A 1 78 ? 1.581 16.369 18.882 1.00 35.69 78 ALA A C 1
ATOM 617 O O . ALA A 1 78 ? 2.677 15.882 19.167 1.00 35.69 78 ALA A O 1
ATOM 618 N N . THR A 1 79 ? 1.089 17.483 19.426 1.00 34.72 79 THR A N 1
ATOM 619 C CA . THR A 1 79 ? 1.016 17.865 20.856 1.00 34.72 79 THR A CA 1
ATOM 620 C C . THR A 1 79 ? 1.254 19.358 21.018 1.00 34.72 79 THR A C 1
ATOM 622 O O . THR A 1 79 ? 2.354 19.825 20.653 1.00 34.72 79 THR A O 1
#

Sequence (79 aa):
MRIVQWSKVDARWYLGVLCRKCEAPILFALDHSEGEAKPARAEKLLLTCSRAECGHKADYTTAKVSRFQKSSRAQNEAT